Protein AF-A0A5K1EG08-F1 (afdb_monomer)

Solvent-accessible surface area (backbone atoms only — not comparable to full-atom values): 2154 Å² total; per-residue (Å²): 135,70,53,46,96,80,74,50,53,85,37,53,60,85,43,89,61,28,27,80,52,36,72,62,86,81,82,82,79,91,126

Radius of gyration: 11.59 Å; Cα contacts (8 Å, |Δi|>4): 38; chains: 1; bounding box: 26×14×31 Å

Secondary structure (DSSP, 8-state):
----TT-PPP--TT-SSS-TT----------

Foldseek 3Di:
DFAAPPPFDDDAPPDPGHGPRRNHDDDDDPD

Structure (mmCIF, N/CA/C/O backbone):
data_AF-A0A5K1EG08-F1
#
_entry.id   AF-A0A5K1EG08-F1
#
loop_
_atom_site.group_PDB
_atom_site.id
_atom_site.type_symbol
_atom_site.label_atom_id
_atom_site.label_alt_id
_atom_site.label_comp_id
_atom_site.label_asym_id
_atom_site.label_entity_id
_atom_site.label_seq_id
_atom_site.pdbx_PDB_ins_code
_atom_site.Cartn_x
_atom_site.Cartn_y
_atom_site.Cartn_z
_atom_site.occupancy
_atom_site.B_iso_or_equiv
_atom_site.auth_seq_id
_atom_site.auth_comp_id
_atom_site.auth_asym_id
_atom_site.auth_atom_id
_atom_site.pdbx_PDB_model_num
ATOM 1 N N . PRO A 1 1 ? 7.598 5.694 8.810 1.00 89.38 1 PRO A N 1
ATOM 2 C CA . PRO A 1 1 ? 6.295 4.981 8.873 1.00 89.38 1 PRO A CA 1
ATOM 3 C C . PRO A 1 1 ? 5.401 5.396 7.698 1.00 89.38 1 PRO A C 1
ATOM 5 O O . PRO A 1 1 ? 5.466 6.552 7.292 1.00 89.38 1 PRO A O 1
ATOM 8 N N . HIS A 1 2 ? 4.604 4.482 7.138 1.00 98.00 2 HIS A N 1
ATOM 9 C CA . HIS A 1 2 ? 3.690 4.811 6.036 1.00 98.00 2 HIS A CA 1
ATOM 10 C C . HIS A 1 2 ? 2.495 5.645 6.515 1.00 98.00 2 HIS A C 1
ATOM 12 O O . HIS A 1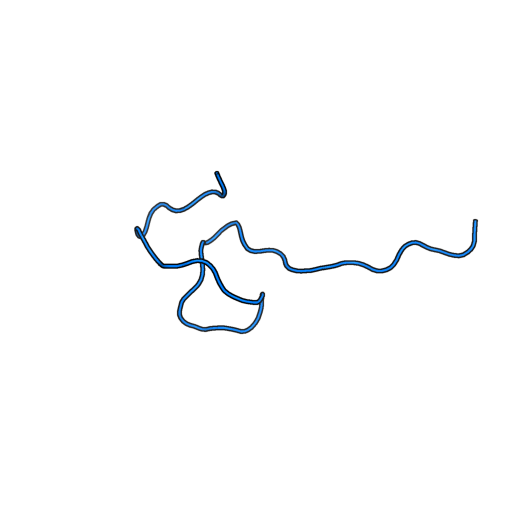 2 ? 2.142 5.623 7.697 1.00 98.00 2 HIS A O 1
ATOM 18 N N . PHE A 1 3 ? 1.855 6.372 5.594 1.00 98.50 3 PHE A N 1
ATOM 19 C CA . PHE A 1 3 ? 0.627 7.101 5.900 1.00 98.50 3 PHE A CA 1
ATOM 20 C C . PHE A 1 3 ? -0.483 6.122 6.312 1.00 98.50 3 PHE A C 1
ATOM 22 O O . PHE A 1 3 ? -0.874 5.250 5.533 1.00 98.50 3 PHE A O 1
ATOM 29 N N . ASN A 1 4 ? -0.974 6.261 7.545 1.00 98.44 4 ASN A N 1
ATOM 30 C CA . ASN A 1 4 ? -1.905 5.319 8.163 1.00 98.44 4 ASN A CA 1
ATOM 31 C C . ASN A 1 4 ? -2.970 6.038 9.021 1.00 98.44 4 ASN A C 1
ATOM 33 O O . ASN A 1 4 ? -2.948 5.940 10.249 1.00 98.44 4 ASN A O 1
ATOM 37 N N . PRO A 1 5 ? -3.917 6.769 8.402 1.00 98.25 5 PRO A N 1
ATOM 38 C CA . PRO A 1 5 ? -4.967 7.481 9.137 1.00 98.25 5 PRO A CA 1
ATOM 39 C C . PRO A 1 5 ? -5.960 6.534 9.832 1.00 98.25 5 PRO A C 1
ATOM 41 O O . PRO A 1 5 ? -6.658 6.949 10.750 1.00 98.25 5 PRO A O 1
ATOM 44 N N . LEU A 1 6 ? -6.013 5.264 9.413 1.00 98.00 6 LEU A N 1
ATOM 45 C CA . LEU A 1 6 ? -6.955 4.258 9.913 1.00 98.00 6 LEU A CA 1
ATOM 46 C C . LEU A 1 6 ? -6.337 3.2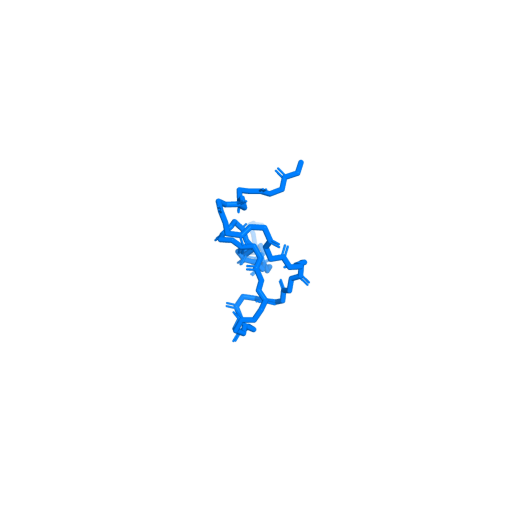78 10.922 1.00 98.00 6 LEU A C 1
ATOM 48 O O . LEU A 1 6 ? -7.029 2.367 11.362 1.00 98.00 6 LEU A O 1
ATOM 52 N N . LYS A 1 7 ? -5.057 3.449 11.289 1.00 97.88 7 LYS A N 1
ATOM 53 C CA . LYS A 1 7 ? -4.315 2.568 12.214 1.00 97.88 7 LYS A CA 1
ATOM 54 C C . LYS A 1 7 ? -4.385 1.074 11.848 1.00 97.88 7 LYS A C 1
ATOM 56 O O . LYS A 1 7 ? -4.477 0.223 12.726 1.00 97.88 7 LYS A O 1
ATOM 61 N N . ARG A 1 8 ? -4.341 0.772 10.551 1.00 98.06 8 ARG A N 1
ATOM 62 C CA . ARG A 1 8 ? -4.289 -0.597 10.015 1.00 98.06 8 ARG A CA 1
ATOM 63 C C . ARG A 1 8 ? -2.901 -1.211 10.159 1.00 98.06 8 ARG A C 1
ATOM 65 O O . ARG A 1 8 ? -1.959 -0.479 10.464 1.00 98.06 8 ARG A O 1
ATOM 72 N N . ASN A 1 9 ? -2.785 -2.518 9.938 1.00 98.50 9 ASN A N 1
ATOM 73 C CA . ASN A 1 9 ? -1.484 -3.180 9.843 1.00 98.50 9 ASN A CA 1
ATOM 74 C C . ASN A 1 9 ? -0.839 -2.917 8.476 1.00 98.50 9 ASN A C 1
ATOM 76 O O . ASN A 1 9 ? -1.487 -2.411 7.559 1.00 98.50 9 ASN A O 1
ATOM 80 N N . HIS A 1 10 ? 0.445 -3.249 8.339 1.00 98.25 10 HIS A N 1
ATOM 81 C CA . HIS A 1 10 ? 1.108 -3.233 7.038 1.00 98.25 10 HIS A CA 1
ATOM 82 C C . HIS A 1 10 ? 0.614 -4.402 6.173 1.00 98.25 10 HIS A C 1
ATOM 84 O O . HIS A 1 10 ? 0.504 -5.517 6.681 1.00 98.25 10 HIS A O 1
ATOM 90 N N . GLY A 1 11 ? 0.379 -4.156 4.882 1.00 98.06 11 GLY A N 1
ATOM 91 C CA . GLY A 1 11 ? -0.083 -5.168 3.928 1.00 98.06 11 GLY A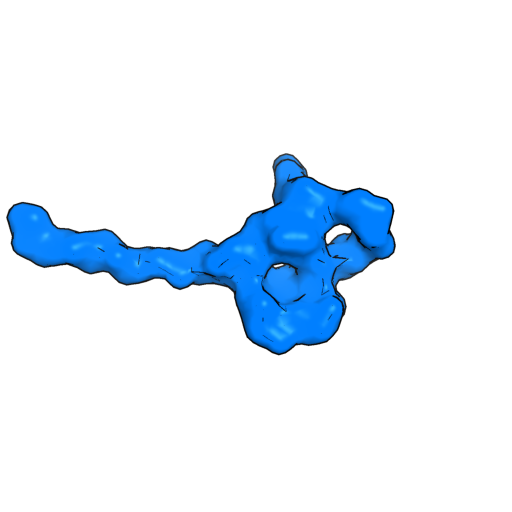 CA 1
ATOM 92 C C . GLY A 1 11 ? 0.377 -4.906 2.493 1.00 98.06 11 GLY A C 1
ATOM 93 O O . GLY A 1 11 ? 0.981 -3.875 2.179 1.00 98.06 11 GLY A O 1
ATOM 94 N N . ALA A 1 12 ? 0.095 -5.851 1.597 1.00 98.00 12 ALA A N 1
ATOM 95 C CA . ALA A 1 12 ? 0.304 -5.677 0.164 1.00 98.00 12 ALA A CA 1
ATOM 96 C C . ALA A 1 12 ? -0.698 -4.668 -0.423 1.00 98.00 12 ALA A C 1
ATOM 98 O O . ALA A 1 12 ? -1.737 -4.374 0.161 1.00 98.00 12 ALA A O 1
ATOM 99 N N . ARG A 1 13 ? -0.426 -4.151 -1.631 1.00 97.12 13 ARG A N 1
ATOM 100 C CA . ARG A 1 13 ? -1.278 -3.137 -2.295 1.00 97.12 13 ARG A CA 1
ATOM 101 C C . ARG A 1 13 ? -2.747 -3.581 -2.439 1.00 97.12 13 ARG A C 1
ATOM 103 O O . ARG A 1 13 ? -3.642 -2.736 -2.411 1.00 97.12 13 ARG A O 1
ATOM 110 N N . THR A 1 14 ? -2.976 -4.878 -2.643 1.00 97.19 14 THR A N 1
ATOM 111 C CA . THR A 1 14 ? -4.299 -5.490 -2.857 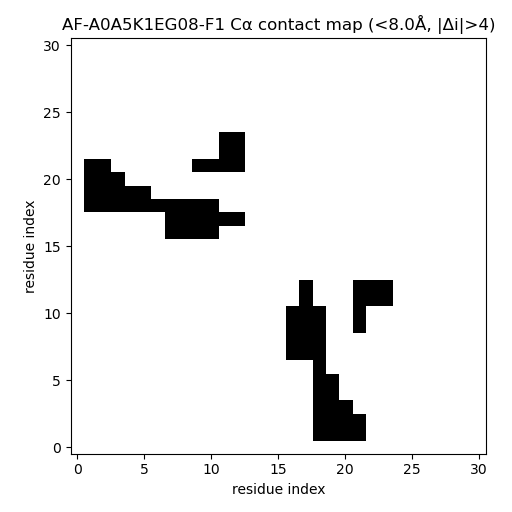1.00 97.19 14 THR A CA 1
ATOM 112 C C . THR A 1 14 ? -4.971 -5.970 -1.577 1.00 97.19 14 THR A C 1
ATOM 114 O O . THR A 1 14 ? -6.133 -6.359 -1.637 1.00 97.19 14 THR A O 1
ATOM 117 N N . ASP A 1 15 ? -4.269 -5.953 -0.445 1.00 98.38 15 ASP A N 1
ATOM 118 C CA . ASP A 1 15 ? -4.837 -6.413 0.816 1.00 98.38 15 ASP A CA 1
ATOM 119 C C . ASP A 1 15 ? -5.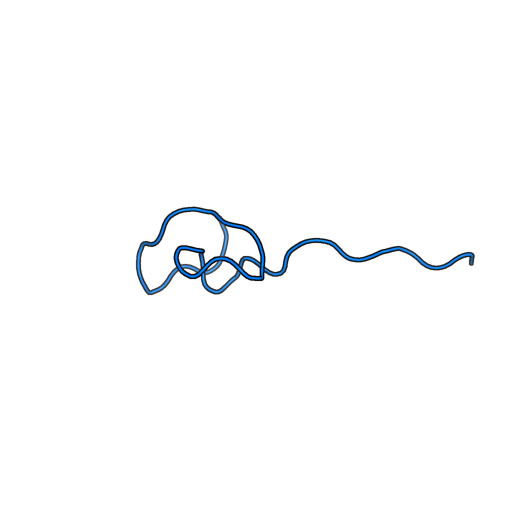863 -5.399 1.327 1.00 98.38 15 ASP A C 1
ATOM 121 O O . ASP A 1 15 ? -5.667 -4.181 1.244 1.00 98.38 15 ASP A O 1
ATOM 125 N N . GLU A 1 16 ? -6.970 -5.905 1.868 1.00 97.06 16 GLU A N 1
ATOM 126 C CA . GLU A 1 16 ? -7.991 -5.059 2.487 1.00 97.06 16 GLU A CA 1
ATOM 127 C C . GLU A 1 16 ? -7.471 -4.421 3.785 1.00 97.06 16 GLU A C 1
ATOM 129 O O . GLU A 1 16 ? -7.735 -3.243 4.044 1.00 97.06 16 GLU A O 1
ATOM 134 N N . ASP A 1 17 ? -6.690 -5.161 4.582 1.00 98.25 17 ASP A N 1
ATOM 135 C CA . ASP A 1 17 ? -5.973 -4.634 5.749 1.00 98.25 17 ASP A CA 1
ATOM 136 C C . ASP A 1 17 ? -4.552 -4.208 5.358 1.00 98.25 17 ASP A C 1
ATOM 138 O O . ASP A 1 17 ? -3.647 -5.029 5.233 1.00 98.25 17 ASP A O 1
ATOM 142 N N . ARG A 1 18 ? -4.372 -2.903 5.131 1.00 98.56 18 ARG A N 1
ATOM 143 C CA . ARG A 1 18 ? -3.082 -2.278 4.817 1.00 98.56 18 ARG A CA 1
ATOM 144 C C . ARG A 1 18 ? -3.055 -0.824 5.268 1.00 98.56 18 ARG A C 1
ATOM 146 O O . ARG A 1 18 ? -4.106 -0.186 5.412 1.00 98.56 18 ARG A O 1
ATOM 153 N N . HIS A 1 19 ? -1.872 -0.232 5.385 1.00 98.75 19 HIS A N 1
ATOM 154 C CA . HIS A 1 19 ? -1.774 1.219 5.486 1.00 98.75 19 HIS A CA 1
ATOM 155 C C . HIS A 1 19 ? -2.239 1.871 4.177 1.00 98.75 19 HIS A C 1
ATOM 157 O O . HIS A 1 19 ? -2.018 1.346 3.084 1.00 98.75 19 HIS A O 1
ATOM 163 N N . ALA A 1 20 ? -2.808 3.078 4.254 1.00 98.06 20 ALA A N 1
ATOM 164 C CA . ALA A 1 20 ? -3.181 3.835 3.056 1.00 98.06 20 ALA A CA 1
ATOM 165 C C . ALA A 1 20 ? -1.966 4.092 2.142 1.00 98.06 20 ALA A C 1
ATOM 167 O O . ALA A 1 20 ? -2.098 4.048 0.919 1.00 98.06 20 ALA A O 1
ATOM 168 N N . GLY A 1 21 ? -0.786 4.287 2.743 1.00 98.19 21 GLY A N 1
ATOM 169 C CA . GLY A 1 21 ? 0.496 4.455 2.057 1.00 98.19 21 GLY A CA 1
ATOM 170 C C . GLY A 1 21 ? 1.195 3.167 1.606 1.00 98.19 21 GLY A C 1
ATOM 171 O O . GLY A 1 21 ? 2.317 3.257 1.118 1.00 98.19 21 GLY A O 1
ATOM 172 N N . ASP A 1 22 ? 0.585 1.988 1.753 1.00 98.50 22 ASP A N 1
ATOM 173 C CA . ASP A 1 22 ? 1.159 0.733 1.254 1.00 98.50 22 ASP A CA 1
ATOM 174 C C . ASP A 1 22 ? 0.955 0.624 -0.259 1.00 98.50 22 ASP A C 1
ATOM 176 O O . ASP A 1 22 ? -0.023 0.066 -0.759 1.00 98.50 22 ASP A O 1
ATOM 180 N N . LEU A 1 23 ? 1.890 1.210 -1.004 1.00 98.00 23 LEU A N 1
ATOM 181 C CA . LEU A 1 23 ? 1.835 1.273 -2.461 1.00 98.00 23 LEU A CA 1
ATOM 182 C C . LEU A 1 23 ? 2.441 0.038 -3.131 1.00 98.00 23 LEU A C 1
ATOM 184 O O . LEU A 1 23 ? 2.389 -0.051 -4.349 1.00 98.00 23 LEU A O 1
ATOM 188 N N . GLY A 1 24 ? 2.983 -0.930 -2.394 1.00 97.19 24 GLY A N 1
ATOM 189 C CA . GLY A 1 24 ? 3.634 -2.111 -2.969 1.00 97.19 24 GLY A CA 1
ATOM 190 C C . GLY A 1 24 ? 4.882 -1.780 -3.797 1.00 97.19 24 GLY A C 1
ATOM 191 O O . GLY A 1 24 ? 5.439 -0.688 -3.703 1.00 97.19 24 GLY A O 1
ATOM 192 N N . ASN A 1 25 ? 5.307 -2.735 -4.622 1.00 97.31 25 ASN A N 1
ATOM 193 C CA . ASN A 1 25 ? 6.536 -2.624 -5.407 1.00 97.31 25 ASN A CA 1
ATOM 194 C C . ASN A 1 25 ? 6.275 -2.110 -6.831 1.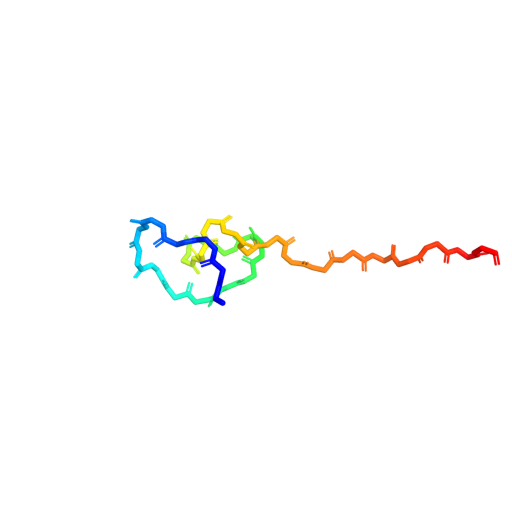00 97.31 25 ASN A C 1
ATOM 196 O O . ASN A 1 25 ? 5.173 -2.241 -7.374 1.00 97.31 25 ASN A O 1
ATOM 200 N N . ILE A 1 26 ? 7.321 -1.556 -7.442 1.00 95.56 26 ILE A N 1
ATOM 201 C CA . ILE A 1 26 ? 7.402 -1.248 -8.873 1.00 95.56 26 ILE A CA 1
ATOM 202 C C . ILE A 1 26 ? 8.621 -1.955 -9.467 1.00 95.56 26 ILE A C 1
ATOM 204 O O . ILE A 1 26 ? 9.575 -2.253 -8.748 1.00 95.56 26 ILE A O 1
ATOM 208 N N . PHE A 1 27 ? 8.597 -2.205 -10.774 1.00 96.50 27 PHE A N 1
ATOM 209 C CA . PHE A 1 27 ? 9.764 -2.688 -11.506 1.00 96.50 27 PHE A CA 1
ATOM 210 C C . PHE A 1 27 ? 10.498 -1.498 -12.118 1.00 96.50 27 PHE A C 1
ATOM 212 O O . PHE A 1 27 ? 9.873 -0.643 -12.746 1.00 96.50 27 PHE A O 1
ATOM 219 N N . ALA A 1 28 ? 11.813 -1.440 -11.915 1.00 96.12 28 ALA A N 1
ATOM 220 C CA . ALA A 1 28 ? 12.659 -0.497 -12.630 1.00 96.12 28 ALA A CA 1
ATOM 221 C C . ALA A 1 28 ? 12.752 -0.903 -14.110 1.00 96.12 28 ALA A C 1
ATOM 223 O O . ALA A 1 28 ? 12.737 -2.093 -14.434 1.00 96.12 28 ALA A O 1
ATOM 224 N N . GLY A 1 29 ? 12.803 0.096 -14.992 1.00 95.75 29 GLY A N 1
ATOM 225 C CA . GLY A 1 29 ? 13.028 -0.105 -16.422 1.00 95.75 29 GLY A CA 1
ATOM 226 C C . GLY A 1 29 ? 14.458 -0.555 -16.727 1.00 95.75 29 GLY A C 1
ATOM 227 O O . GLY A 1 29 ? 1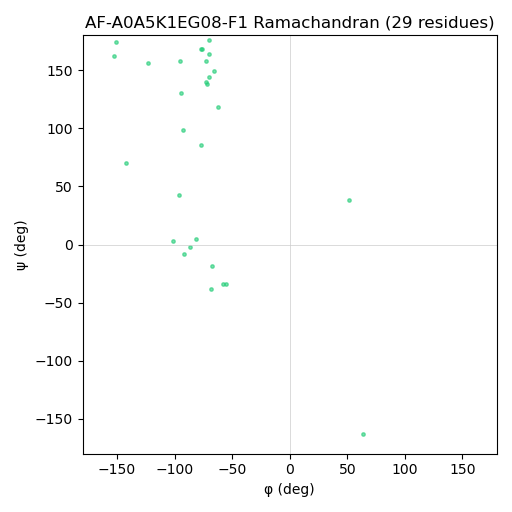5.292 -0.654 -15.836 1.00 95.75 29 GLY A O 1
ATOM 228 N N . GLN A 1 30 ? 14.707 -0.845 -18.000 1.00 93.00 30 GLN A N 1
ATOM 229 C CA . GLN A 1 30 ? 15.959 -1.404 -18.514 1.00 93.00 30 GLN A CA 1
ATOM 230 C C . GLN A 1 30 ? 16.890 -0.301 -19.054 1.00 93.00 30 GLN A C 1
ATOM 232 O O . GLN A 1 30 ? 17.382 -0.445 -20.163 1.00 93.00 30 GLN A O 1
ATOM 237 N N . ASP A 1 31 ? 17.005 0.818 -18.338 1.00 76.00 31 ASP A N 1
ATOM 238 C CA . ASP A 1 31 ? 17.663 2.057 -18.787 1.00 76.00 31 ASP A CA 1
ATOM 239 C C . ASP A 1 31 ? 18.981 1.883 -19.567 1.00 76.00 31 ASP A C 1
ATOM 2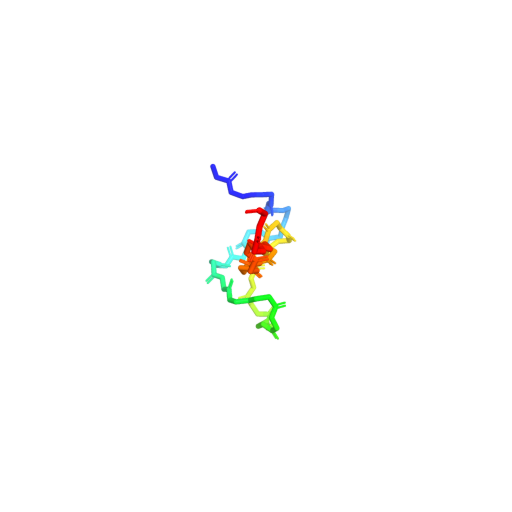41 O O . ASP A 1 31 ? 19.842 1.067 -19.165 1.00 76.00 31 ASP A O 1
#

Sequence (31 aa):
PHFNPLKRNHGARTDEDRHAGDLGNIFAGQD

pLDDT: mean 96.61, std 4.2, range [76.0, 98.75]

Organism: NCBI:txid210225

Nearest PDB structures (foldseek):
  8gsq-assembly4_H  TM=9.444E-01  e=8.277E-02  Homo sapiens

InterPro domains:
  IPR001424 Superoxide dismutase, copper/zinc binding domain [PF00080] (1-30)
  IPR036423 Superoxide dismutase-like, copper/zinc binding domain superfamily [G3DSA:2.60.40.200] (1-31)
  IPR036423 Sup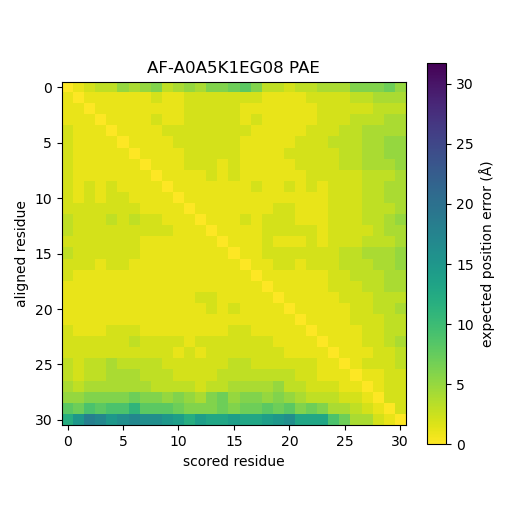eroxide dismutase-like, copper/zinc binding domain superfamily [SSF49329] (1-31)